Protein AF-A0A925K5L5-F1 (afdb_monomer)

Secondary structure (DSSP, 8-s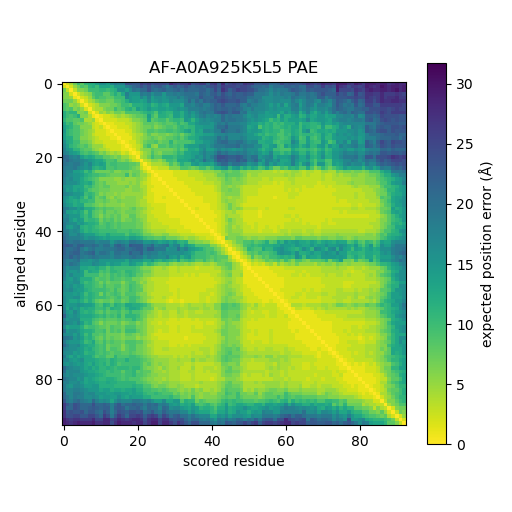tate):
-HHHHHHHHHHHHHHHHHHHHTTHHHHHHHHHHHHHHHHHHTSGGGGGS-HHHHHHHTT-S-HHHHHHHHHHHHSS-HHHHHHHHHHHHHTT-

Solvent-accessible surface area (backbone atoms only — not comparable to full-atom values): 5414 Å² total; per-residue (Å²): 124,69,66,64,58,51,53,54,49,51,56,50,49,53,48,57,45,52,75,73,50,62,65,59,58,57,52,53,54,44,52,53,28,45,53,49,31,53,58,52,64,71,38,89,76,31,86,82,51,52,75,67,55,45,40,43,76,35,70,41,93,46,72,67,60,44,54,51,51,39,27,73,74,65,79,38,54,73,69,57,52,50,55,53,51,62,54,55,63,60,75,77,108

Radius of gyration: 14.56 Å; Cα contacts (8 Å, |Δi|>4): 57; chains: 1; bounding box: 40×22×40 Å

pLDDT: mean 73.97, std 13.87, range [35.78, 90.31]

Nearest PDB structures (foldseek):
  3oou-assembly1_A  TM=6.430E-01  e=3.607E-03  Listeria innocua

Foldseek 3Di:
DVVVVVLVVLVVVVVVCCVPPPPPVLLVLLLQLLVQLVVCLLDPVCVVPDSVRSSVVSNDPDPVSNQVSNCVNPVDGPVVVSVVSVVVVVVVD

Sequence (93 aa):
MLSTQLSCTVHFLSKIINEQFGKNFFDYINAYRVGYFIQLAQKPASDQYTILSLAFESGFNSKSTFNHSFKKMTDKTPSQYLKELAQKEDESK

Structure (mmCIF, N/CA/C/O backbone):
data_AF-A0A925K5L5-F1
#
_entry.id   AF-A0A925K5L5-F1
#
loop_
_atom_site.group_PDB
_atom_site.id
_atom_site.type_symbol
_atom_site.label_atom_id
_atom_site.label_alt_id
_atom_site.label_comp_id
_atom_site.label_asym_id
_atom_site.label_entity_id
_atom_site.label_seq_id
_atom_site.pdbx_PDB_ins_code
_atom_site.Cartn_x
_atom_site.Cartn_y
_atom_site.Cartn_z
_atom_site.occupancy
_atom_site.B_iso_or_equiv
_atom_site.auth_seq_id
_atom_site.auth_comp_id
_atom_site.auth_asym_id
_atom_site.auth_atom_id
_atom_site.pdbx_PDB_model_num
ATOM 1 N N . MET A 1 1 ? 20.561 -2.063 9.254 1.00 43.50 1 MET A N 1
ATOM 2 C CA . MET A 1 1 ? 21.093 -1.599 7.949 1.00 43.50 1 MET A CA 1
ATOM 3 C C . MET A 1 1 ? 20.625 -2.416 6.732 1.00 43.50 1 MET A C 1
ATOM 5 O O . MET A 1 1 ? 20.809 -1.926 5.631 1.00 43.50 1 MET A O 1
ATOM 9 N N . LEU A 1 2 ? 19.960 -3.578 6.865 1.00 35.78 2 LEU A N 1
ATOM 10 C CA . LEU A 1 2 ? 19.456 -4.333 5.694 1.00 35.78 2 LEU A CA 1
ATOM 11 C C . LEU A 1 2 ? 18.235 -3.695 4.995 1.00 35.78 2 LEU A C 1
ATOM 13 O O . LEU A 1 2 ? 18.117 -3.774 3.776 1.00 35.78 2 LEU A O 1
ATOM 17 N N . SER A 1 3 ? 17.346 -3.043 5.752 1.00 50.84 3 SER A N 1
ATOM 18 C CA . SER A 1 3 ? 16.106 -2.443 5.224 1.00 50.84 3 SER A CA 1
ATOM 19 C C . SER A 1 3 ? 16.372 -1.385 4.139 1.00 50.84 3 SER A C 1
ATOM 21 O O . SER A 1 3 ? 15.745 -1.407 3.085 1.00 50.84 3 SER A O 1
ATOM 23 N N . THR A 1 4 ? 17.374 -0.521 4.325 1.00 47.78 4 THR A N 1
ATOM 24 C CA . THR A 1 4 ? 17.642 0.608 3.418 1.00 47.78 4 THR A CA 1
ATOM 25 C C . THR A 1 4 ? 18.140 0.170 2.035 1.00 47.78 4 THR A C 1
ATOM 27 O O . THR A 1 4 ? 17.783 0.778 1.025 1.00 47.78 4 THR A O 1
ATOM 30 N N . GLN A 1 5 ? 18.933 -0.906 1.967 1.00 49.72 5 GLN A N 1
ATOM 31 C CA . GLN A 1 5 ? 19.406 -1.474 0.698 1.00 49.72 5 GLN A CA 1
ATOM 32 C C . GLN A 1 5 ? 18.258 -2.115 -0.090 1.00 49.72 5 GLN A C 1
ATOM 34 O O . GLN A 1 5 ? 18.156 -1.927 -1.303 1.00 49.72 5 GLN A O 1
ATOM 39 N N . LEU A 1 6 ? 17.358 -2.818 0.602 1.00 55.31 6 LEU A N 1
ATOM 40 C CA . LEU A 1 6 ? 16.166 -3.418 0.002 1.00 55.31 6 LEU A CA 1
ATOM 41 C C . LEU A 1 6 ? 15.221 -2.344 -0.550 1.00 55.31 6 LEU A C 1
ATOM 43 O O . LEU A 1 6 ? 14.812 -2.455 -1.703 1.00 55.31 6 LEU A O 1
ATOM 47 N N . SER A 1 7 ? 14.961 -1.262 0.194 1.00 57.75 7 SER A N 1
ATOM 48 C CA . SER A 1 7 ? 14.107 -0.159 -0.275 1.00 57.75 7 SER A CA 1
ATOM 49 C C . SER A 1 7 ? 14.615 0.444 -1.587 1.00 57.75 7 SER A C 1
ATOM 51 O O . SER A 1 7 ? 13.856 0.577 -2.547 1.00 57.75 7 SER A O 1
ATOM 53 N N . CYS A 1 8 ? 15.919 0.728 -1.682 1.00 55.53 8 CYS A N 1
ATOM 54 C CA . CYS A 1 8 ? 16.515 1.292 -2.895 1.00 55.53 8 CYS A CA 1
ATOM 55 C C . CYS A 1 8 ? 16.406 0.327 -4.091 1.00 55.53 8 CYS A C 1
ATOM 57 O O . CYS A 1 8 ? 16.055 0.729 -5.201 1.00 55.53 8 CYS A O 1
ATOM 59 N N . THR A 1 9 ? 16.610 -0.970 -3.843 1.00 60.94 9 THR A N 1
ATOM 60 C CA . THR A 1 9 ? 16.520 -2.012 -4.875 1.00 60.94 9 THR A CA 1
ATOM 61 C C . THR A 1 9 ? 15.080 -2.203 -5.358 1.00 60.94 9 THR A C 1
ATOM 63 O O . THR A 1 9 ? 14.867 -2.399 -6.548 1.00 60.94 9 THR A O 1
ATOM 66 N N . VAL A 1 10 ? 14.073 -2.064 -4.487 1.00 61.28 10 VAL A N 1
ATOM 67 C CA . VAL A 1 10 ? 12.646 -2.147 -4.855 1.00 61.28 10 VAL A CA 1
ATOM 68 C C . VAL A 1 10 ? 12.207 -0.954 -5.706 1.00 61.28 10 VAL A C 1
ATOM 70 O O . VAL A 1 10 ? 11.475 -1.139 -6.685 1.00 61.28 10 VAL A O 1
ATOM 73 N N . HIS A 1 11 ? 12.657 0.262 -5.372 1.00 64.81 11 HIS A N 1
ATOM 74 C CA . HIS A 1 11 ? 12.427 1.446 -6.206 1.00 64.81 11 HIS A CA 1
ATOM 75 C C . HIS A 1 11 ? 13.069 1.283 -7.586 1.00 64.81 11 HIS A C 1
ATOM 77 O O . HIS A 1 11 ? 12.426 1.550 -8.602 1.00 64.81 11 HIS A O 1
ATOM 83 N N . PHE A 1 12 ? 14.311 0.797 -7.620 1.00 65.06 12 PHE A N 1
ATOM 84 C CA . PHE A 1 12 ? 15.074 0.601 -8.847 1.00 65.06 12 PHE A CA 1
ATOM 85 C C . PHE A 1 12 ? 14.485 -0.509 -9.727 1.00 65.06 12 PHE A C 1
ATOM 87 O O . PHE A 1 12 ? 14.267 -0.301 -10.918 1.00 65.06 12 PHE A O 1
ATOM 94 N N . LEU A 1 13 ? 14.115 -1.647 -9.132 1.00 63.59 13 LEU A N 1
ATOM 95 C CA . LEU A 1 13 ? 13.414 -2.738 -9.811 1.00 63.59 13 LEU A CA 1
ATOM 96 C C . LEU A 1 13 ? 12.067 -2.275 -10.350 1.00 63.59 13 LEU A C 1
ATOM 98 O O . LEU A 1 13 ? 11.786 -2.490 -11.521 1.00 63.59 13 LEU A O 1
ATOM 102 N N . SER A 1 14 ? 11.258 -1.585 -9.539 1.00 64.69 14 SER A N 1
ATOM 103 C CA . SER A 1 14 ? 9.964 -1.060 -10.000 1.00 64.69 14 SER A CA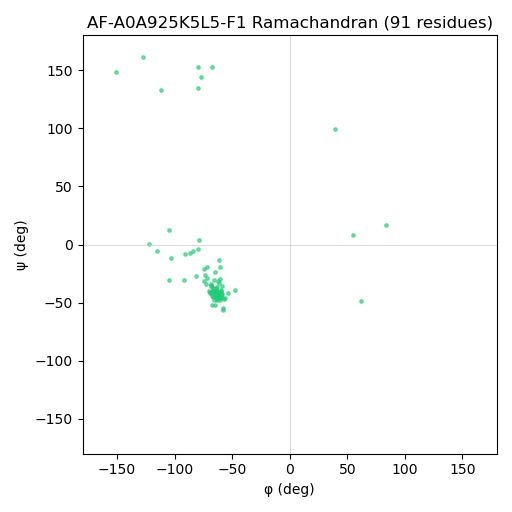 1
ATOM 104 C C . SER A 1 14 ? 10.142 -0.099 -11.180 1.00 64.69 14 SER A C 1
ATOM 106 O O . SER A 1 14 ? 9.311 -0.096 -12.082 1.00 64.69 14 SER A O 1
ATOM 108 N N . LYS A 1 15 ? 11.226 0.690 -11.204 1.00 68.50 15 LYS A N 1
ATOM 109 C CA . LYS A 1 15 ? 11.551 1.594 -12.313 1.00 68.50 15 LYS A CA 1
ATOM 110 C C . LYS A 1 15 ? 11.920 0.832 -13.589 1.00 68.50 15 LYS A C 1
ATOM 112 O O . LYS A 1 15 ? 11.283 1.061 -14.610 1.00 68.50 15 LYS A O 1
ATOM 117 N N . ILE A 1 16 ? 12.863 -0.109 -13.516 1.00 68.44 16 ILE A N 1
ATOM 118 C CA . ILE A 1 16 ? 13.281 -0.924 -14.673 1.00 68.44 16 ILE A CA 1
ATOM 119 C C . ILE A 1 16 ? 12.103 -1.720 -15.239 1.00 68.44 16 ILE A C 1
ATOM 121 O O . ILE A 1 16 ? 11.898 -1.803 -16.446 1.00 68.44 16 ILE A O 1
ATOM 125 N N . ILE A 1 17 ? 11.284 -2.276 -14.355 1.00 64.31 17 ILE A N 1
ATOM 126 C CA . ILE A 1 17 ? 10.108 -3.055 -14.719 1.00 64.31 17 ILE A CA 1
ATOM 127 C C . ILE A 1 17 ? 9.036 -2.173 -15.370 1.00 64.31 17 ILE A C 1
ATOM 129 O O . ILE A 1 17 ? 8.426 -2.585 -16.353 1.00 64.31 17 ILE A O 1
ATOM 133 N N . ASN A 1 18 ? 8.813 -0.958 -14.861 1.00 64.44 18 ASN A N 1
ATOM 134 C CA . ASN A 1 18 ? 7.889 -0.005 -15.480 1.00 64.44 18 ASN A CA 1
ATOM 135 C C . ASN A 1 18 ? 8.343 0.407 -16.885 1.00 64.44 18 ASN A C 1
ATOM 137 O O . ASN A 1 18 ? 7.495 0.574 -17.760 1.00 64.44 18 ASN A O 1
ATOM 141 N N . GLU A 1 19 ? 9.652 0.544 -17.101 1.00 67.69 19 GLU A N 1
ATOM 142 C CA . GLU A 1 19 ? 10.236 0.892 -18.400 1.00 67.69 19 GLU A CA 1
ATOM 143 C C . GLU A 1 19 ? 10.146 -0.259 -19.419 1.00 67.69 19 GLU A C 1
ATOM 145 O O . GLU A 1 19 ? 10.039 0.005 -20.612 1.00 67.69 19 GLU A O 1
ATOM 150 N N . GLN A 1 20 ? 10.138 -1.520 -18.968 1.00 65.38 20 GLN A N 1
ATOM 151 C CA . GLN A 1 20 ? 10.196 -2.696 -19.851 1.00 65.38 20 GLN A CA 1
ATOM 152 C C . GLN A 1 20 ? 8.861 -3.446 -20.026 1.00 65.38 20 GLN A C 1
ATOM 154 O O . GLN A 1 20 ? 8.627 -4.028 -21.080 1.00 65.38 20 GLN A O 1
ATOM 159 N N . PHE A 1 21 ? 7.970 -3.450 -19.024 1.00 61.56 21 PHE A N 1
ATOM 160 C CA . PHE A 1 21 ? 6.811 -4.364 -18.973 1.00 61.56 21 PHE A CA 1
ATOM 161 C C . PHE A 1 21 ? 5.430 -3.696 -18.876 1.00 61.56 21 PHE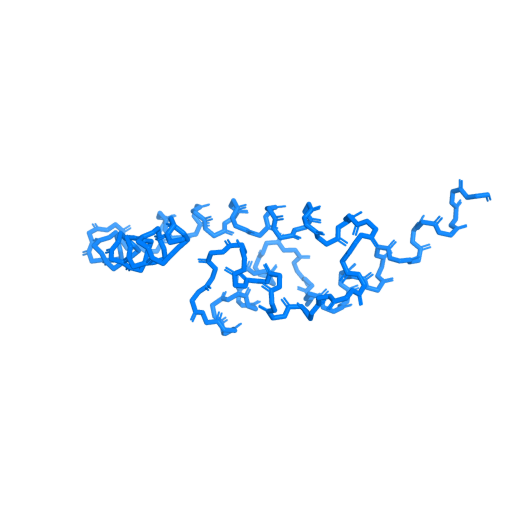 A C 1
ATOM 163 O O . PHE A 1 21 ? 4.434 -4.411 -18.809 1.00 61.56 21 PHE A O 1
ATOM 170 N N . GLY A 1 22 ? 5.349 -2.359 -18.859 1.00 58.97 22 GLY A N 1
ATOM 171 C CA . GLY A 1 22 ? 4.126 -1.570 -19.086 1.00 58.97 22 GLY A CA 1
ATOM 172 C C . GLY A 1 22 ? 2.810 -2.110 -18.488 1.00 58.97 22 GLY A C 1
ATOM 173 O O . GLY A 1 22 ? 2.118 -2.916 -19.101 1.00 58.97 22 GLY A O 1
ATOM 174 N N . LYS A 1 23 ? 2.397 -1.571 -17.332 1.00 60.94 23 LYS A N 1
ATOM 175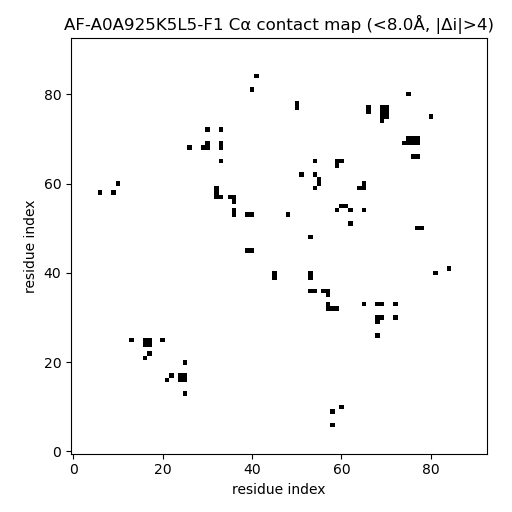 C CA . LYS A 1 23 ? 1.105 -1.791 -16.631 1.00 60.94 23 LYS A CA 1
ATOM 176 C C . LYS A 1 23 ? 0.792 -3.223 -16.155 1.00 60.94 23 LYS A C 1
ATOM 178 O O . LYS A 1 23 ? 0.468 -3.364 -14.981 1.00 60.94 23 LYS A O 1
ATOM 183 N N . ASN A 1 24 ? 0.936 -4.271 -16.969 1.00 71.75 24 ASN A N 1
ATOM 184 C CA . ASN A 1 24 ? 0.520 -5.635 -16.595 1.00 71.75 24 ASN A CA 1
ATOM 185 C C . ASN A 1 24 ? 1.346 -6.222 -15.442 1.00 71.75 24 ASN A C 1
ATOM 187 O O . ASN A 1 24 ? 0.789 -6.727 -14.469 1.00 71.75 24 ASN A O 1
ATOM 191 N N . PHE A 1 25 ? 2.676 -6.119 -15.503 1.00 73.25 25 PHE A N 1
ATOM 192 C CA . PHE A 1 25 ? 3.519 -6.611 -14.407 1.00 73.25 25 PHE A CA 1
ATOM 193 C C . PHE A 1 25 ? 3.360 -5.761 -13.137 1.00 73.25 25 PHE A C 1
ATOM 195 O O . PHE A 1 25 ? 3.415 -6.266 -12.017 1.00 73.25 25 PHE A O 1
ATOM 202 N N . PHE A 1 26 ? 3.134 -4.457 -13.300 1.00 76.56 26 PHE A N 1
ATOM 203 C CA . PHE A 1 26 ? 2.912 -3.554 -12.177 1.00 76.56 26 PHE A CA 1
ATOM 204 C C . PHE A 1 26 ? 1.612 -3.879 -11.437 1.00 76.56 26 PHE A C 1
ATOM 206 O O . PHE A 1 26 ? 1.604 -3.928 -10.209 1.00 76.56 26 PHE A O 1
ATOM 213 N N . ASP A 1 27 ? 0.536 -4.146 -12.179 1.00 80.94 27 ASP A N 1
ATOM 214 C CA . ASP A 1 27 ? -0.731 -4.617 -11.625 1.00 80.94 27 ASP A CA 1
ATOM 215 C C . ASP A 1 27 ? -0.550 -5.950 -10.889 1.00 80.94 27 ASP A C 1
ATOM 217 O O . ASP A 1 27 ? -1.020 -6.085 -9.759 1.00 80.94 27 ASP A O 1
ATOM 221 N N . TYR A 1 28 ? 0.206 -6.885 -11.474 1.00 82.69 28 TYR A N 1
ATOM 222 C CA . TYR A 1 28 ? 0.529 -8.165 -10.846 1.00 82.69 28 TYR A CA 1
ATOM 223 C C . TYR A 1 28 ? 1.240 -7.978 -9.499 1.00 82.69 28 TYR A C 1
ATOM 225 O O . TYR A 1 28 ? 0.728 -8.408 -8.471 1.00 82.69 28 TYR A O 1
ATOM 233 N N . ILE A 1 29 ? 2.372 -7.265 -9.459 1.00 83.94 29 ILE A N 1
ATOM 234 C CA . ILE A 1 29 ? 3.106 -7.018 -8.205 1.00 83.94 29 ILE A CA 1
ATOM 235 C C . ILE A 1 29 ? 2.258 -6.257 -7.192 1.00 83.94 29 ILE A C 1
ATOM 237 O O . ILE A 1 29 ? 2.278 -6.576 -6.005 1.00 83.94 29 ILE A O 1
ATOM 241 N N . ASN A 1 30 ? 1.504 -5.251 -7.631 1.00 86.25 30 ASN A N 1
ATOM 242 C CA . ASN A 1 30 ? 0.668 -4.491 -6.716 1.00 86.25 30 ASN A CA 1
ATOM 243 C C . ASN A 1 30 ? -0.451 -5.335 -6.111 1.00 86.25 30 ASN A C 1
ATOM 245 O O . ASN A 1 30 ? -0.795 -5.085 -4.960 1.00 86.25 30 ASN A O 1
ATOM 249 N N . ALA A 1 31 ? -0.971 -6.339 -6.821 1.00 86.44 31 ALA A N 1
ATOM 250 C CA . ALA A 1 31 ? -1.920 -7.283 -6.241 1.00 86.44 31 ALA A CA 1
ATOM 251 C C . ALA A 1 31 ? -1.291 -8.053 -5.066 1.00 86.44 31 ALA A C 1
ATOM 253 O O . ALA A 1 31 ? -1.883 -8.133 -3.988 1.00 86.44 31 ALA A O 1
ATOM 254 N N . TYR A 1 32 ? -0.045 -8.519 -5.216 1.00 88.38 32 TYR A N 1
ATOM 255 C CA . TYR A 1 32 ? 0.703 -9.134 -4.110 1.00 88.38 32 TYR A CA 1
ATOM 256 C C . TYR A 1 32 ? 0.940 -8.159 -2.954 1.00 88.38 32 TYR A C 1
ATOM 258 O O . TYR A 1 32 ? 0.743 -8.521 -1.795 1.00 88.38 32 TYR A O 1
ATOM 266 N N . ARG A 1 33 ? 1.319 -6.908 -3.248 1.00 89.19 33 ARG A N 1
ATOM 267 C CA . ARG A 1 33 ? 1.535 -5.875 -2.221 1.00 89.19 33 ARG A CA 1
ATOM 268 C C . ARG A 1 33 ? 0.255 -5.541 -1.452 1.00 89.19 33 ARG A C 1
ATOM 270 O O . ARG A 1 33 ? 0.311 -5.378 -0.239 1.00 89.19 33 ARG A O 1
ATOM 277 N N . VAL A 1 34 ? -0.896 -5.460 -2.125 1.00 89.38 34 VAL A N 1
ATOM 278 C CA . VAL A 1 34 ? -2.204 -5.262 -1.473 1.00 89.38 34 VAL A CA 1
ATOM 279 C C . VAL A 1 34 ? -2.562 -6.463 -0.597 1.00 89.38 34 VAL A C 1
ATOM 281 O O . VAL A 1 34 ? -3.002 -6.273 0.534 1.00 89.38 34 VAL A O 1
ATOM 284 N N . GLY A 1 35 ? -2.326 -7.690 -1.068 1.00 88.31 35 GLY A N 1
ATOM 285 C CA . GLY A 1 35 ? -2.525 -8.893 -0.256 1.00 88.31 35 GLY A CA 1
ATOM 286 C C . GLY A 1 35 ? -1.674 -8.888 1.018 1.00 88.31 35 GLY A C 1
ATOM 287 O O . GLY A 1 35 ? -2.183 -9.145 2.107 1.00 88.31 35 GLY A O 1
ATOM 288 N N . TYR A 1 36 ? -0.397 -8.517 0.906 1.00 88.94 36 TYR A N 1
ATOM 289 C CA . TYR A 1 36 ? 0.494 -8.405 2.060 1.00 88.94 36 TYR A CA 1
ATOM 290 C C . TYR A 1 36 ? 0.087 -7.271 3.016 1.00 88.94 36 TYR A C 1
ATOM 292 O O . TYR A 1 36 ? 0.108 -7.462 4.231 1.00 88.94 36 TYR A O 1
ATOM 300 N N . PHE A 1 37 ? -0.380 -6.133 2.490 1.00 89.44 37 PHE A N 1
ATOM 301 C CA . PHE A 1 37 ? -0.966 -5.064 3.305 1.00 89.44 37 PHE A CA 1
ATOM 302 C C . PHE A 1 37 ? -2.139 -5.577 4.145 1.00 89.44 37 PHE A C 1
ATOM 304 O O . PHE A 1 37 ? -2.199 -5.290 5.336 1.00 89.44 37 PHE A O 1
ATOM 311 N N . ILE A 1 38 ? -3.050 -6.355 3.550 1.00 87.25 38 ILE A N 1
ATOM 312 C CA . ILE A 1 38 ? -4.203 -6.931 4.258 1.00 87.25 38 ILE A CA 1
ATOM 313 C C . ILE A 1 38 ? -3.735 -7.870 5.377 1.00 87.25 38 ILE A C 1
ATOM 315 O O . ILE A 1 38 ? -4.251 -7.801 6.488 1.00 87.25 38 ILE A O 1
ATOM 319 N N . GLN A 1 39 ? -2.717 -8.697 5.123 1.00 86.50 39 GLN A N 1
ATOM 320 C CA . GLN A 1 39 ? -2.141 -9.569 6.151 1.00 86.50 39 GLN A CA 1
ATOM 321 C C . GLN A 1 39 ? -1.490 -8.788 7.297 1.00 86.50 39 GLN A C 1
ATOM 323 O O . GLN A 1 39 ? -1.613 -9.179 8.454 1.00 86.50 39 GLN A O 1
ATOM 328 N N . LEU A 1 40 ? -0.784 -7.695 6.996 1.00 83.12 40 LEU A N 1
ATOM 329 C CA . LEU A 1 40 ? -0.200 -6.826 8.018 1.00 83.12 40 LEU A CA 1
ATOM 330 C C . LEU A 1 40 ? -1.278 -6.105 8.834 1.00 83.12 40 LEU A C 1
ATOM 332 O O . LEU A 1 40 ? -1.151 -6.000 10.049 1.00 83.12 40 LEU A O 1
ATOM 336 N N . ALA A 1 41 ? -2.335 -5.651 8.166 1.00 81.94 41 ALA A N 1
ATOM 337 C CA . ALA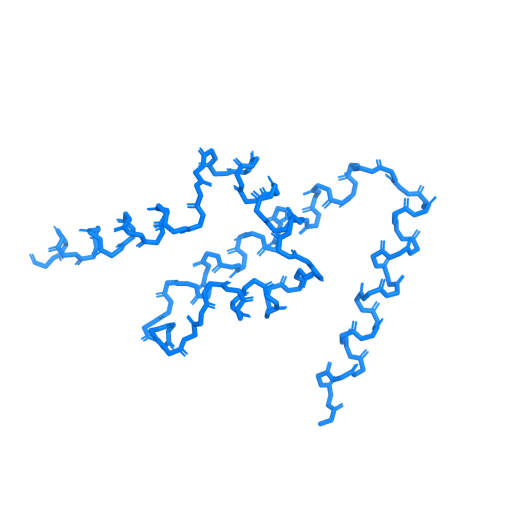 A 1 41 ? -3.484 -4.975 8.754 1.00 81.94 41 ALA A CA 1
ATOM 338 C C . ALA A 1 41 ? -4.323 -5.855 9.696 1.00 81.94 41 ALA A C 1
ATOM 340 O O . ALA A 1 41 ? -5.019 -5.320 10.546 1.00 81.94 41 ALA A O 1
ATOM 341 N N . GLN A 1 42 ? -4.278 -7.179 9.539 1.00 79.75 42 GLN A N 1
ATOM 342 C CA . GLN A 1 42 ? -4.978 -8.135 10.407 1.00 79.75 42 GLN A CA 1
ATOM 343 C C . GLN A 1 42 ? -4.170 -8.529 11.652 1.00 79.75 42 GLN A C 1
ATOM 345 O O . GLN A 1 42 ? -4.659 -9.267 12.503 1.00 79.75 42 GLN A O 1
ATOM 350 N N . LYS A 1 43 ? -2.905 -8.108 11.768 1.00 77.25 43 LYS A N 1
ATOM 351 C CA . LYS A 1 43 ? -2.104 -8.438 12.950 1.00 77.25 43 LYS A CA 1
ATOM 352 C C . LYS A 1 43 ? -2.481 -7.502 14.098 1.00 77.25 43 LYS A C 1
ATOM 354 O O . LYS A 1 43 ? -2.425 -6.299 13.898 1.00 77.25 43 LYS A O 1
ATOM 359 N N . PRO A 1 44 ? -2.678 -7.998 15.332 1.00 59.88 44 PRO A N 1
ATOM 360 C CA . PRO A 1 44 ? -3.064 -7.169 16.484 1.00 59.88 44 PRO A CA 1
ATOM 361 C C . PRO A 1 44 ? -2.046 -6.071 16.856 1.00 59.88 44 PRO A C 1
ATOM 363 O O . PRO A 1 44 ? -2.357 -5.156 17.606 1.00 59.88 44 PRO A O 1
ATOM 366 N N . ALA A 1 45 ? -0.821 -6.124 16.319 1.00 59.09 45 ALA A N 1
ATOM 367 C CA . ALA A 1 45 ? 0.177 -5.061 16.454 1.00 59.09 45 ALA A CA 1
ATOM 368 C C . ALA A 1 45 ? -0.042 -3.870 15.491 1.00 59.09 45 ALA A C 1
ATOM 370 O O . ALA A 1 45 ? 0.710 -2.897 15.548 1.00 59.09 45 ALA A O 1
ATOM 371 N N . SER A 1 46 ? -1.031 -3.932 14.590 1.00 59.16 46 SER A N 1
ATOM 372 C CA . SER A 1 46 ? -1.289 -2.900 13.579 1.00 59.16 46 SER A CA 1
ATOM 373 C C . SER A 1 46 ? -1.863 -1.606 14.148 1.00 59.16 46 SER A C 1
ATOM 375 O O . SER A 1 46 ? -1.722 -0.574 13.500 1.00 59.16 46 SER A O 1
ATOM 377 N N . ASP A 1 47 ? -2.444 -1.625 15.352 1.00 59.66 47 ASP A N 1
ATOM 378 C CA . ASP A 1 47 ? -3.049 -0.444 15.992 1.00 59.66 47 ASP A CA 1
ATOM 379 C C . ASP A 1 47 ? -2.055 0.704 16.231 1.00 59.66 47 ASP A C 1
ATOM 381 O O . ASP A 1 47 ? -2.449 1.860 16.381 1.00 59.66 47 ASP A O 1
ATOM 385 N N . GLN A 1 48 ? -0.752 0.410 16.223 1.00 60.44 48 GLN A N 1
ATOM 386 C CA . GLN A 1 48 ? 0.305 1.415 16.364 1.00 60.44 48 GLN A CA 1
ATOM 387 C C . GLN A 1 48 ? 0.791 1.994 15.027 1.00 60.44 48 GLN A C 1
ATOM 389 O O . GLN A 1 48 ? 1.559 2.957 15.015 1.00 60.44 48 GLN A O 1
ATOM 394 N N . TYR A 1 49 ? 0.358 1.436 13.893 1.00 66.69 49 TYR A N 1
ATOM 395 C CA . TYR A 1 49 ? 0.830 1.825 12.568 1.00 66.69 49 TYR A CA 1
ATOM 396 C C . TYR A 1 49 ? -0.268 2.513 11.764 1.00 66.69 49 TYR A C 1
ATOM 398 O O . TYR A 1 49 ? -1.391 2.034 11.632 1.00 66.69 49 TYR A O 1
ATOM 406 N N . THR A 1 50 ? 0.071 3.645 11.147 1.00 83.12 50 THR A N 1
ATOM 407 C CA . THR A 1 50 ? -0.861 4.298 10.223 1.00 83.12 50 THR A CA 1
ATOM 408 C C . THR A 1 50 ? -1.052 3.441 8.968 1.00 83.12 50 THR A C 1
ATOM 410 O O . THR A 1 50 ? -0.131 2.751 8.529 1.00 83.12 50 THR A O 1
ATOM 413 N N . ILE A 1 51 ? -2.213 3.557 8.314 1.00 83.56 51 ILE A N 1
ATOM 414 C CA . ILE A 1 51 ? -2.482 2.949 6.993 1.00 83.56 51 ILE A CA 1
ATOM 415 C C . ILE A 1 51 ? -1.337 3.224 6.011 1.00 83.56 51 ILE A C 1
ATOM 417 O O . ILE A 1 51 ? -0.953 2.366 5.221 1.00 83.56 51 ILE A O 1
ATOM 421 N N . LEU A 1 52 ? -0.780 4.434 6.067 1.00 84.31 52 LEU A N 1
ATOM 422 C CA . LEU A 1 52 ? 0.309 4.843 5.196 1.00 84.31 52 LEU A CA 1
ATOM 423 C C . LEU A 1 52 ? 1.621 4.122 5.542 1.00 84.31 52 LEU A C 1
ATOM 425 O O . LEU A 1 52 ? 2.327 3.693 4.636 1.00 84.31 52 LEU A O 1
ATOM 429 N N . SER A 1 53 ? 1.914 3.939 6.832 1.00 83.81 53 SER A N 1
ATOM 430 C CA . SER A 1 53 ? 3.064 3.161 7.307 1.00 83.81 53 SER A CA 1
ATOM 431 C C . SER A 1 53 ? 2.978 1.707 6.840 1.00 83.81 53 SER A C 1
ATOM 433 O O . SER A 1 53 ? 3.938 1.193 6.276 1.00 83.81 53 SER A O 1
ATOM 435 N N . LEU A 1 54 ? 1.810 1.073 6.981 1.00 84.31 54 LEU A N 1
ATOM 436 C CA . LEU A 1 54 ? 1.578 -0.296 6.507 1.00 84.31 54 LEU A CA 1
ATOM 437 C C . LEU A 1 54 ? 1.681 -0.404 4.978 1.00 84.31 54 LEU A C 1
ATOM 439 O O . LEU A 1 54 ? 2.216 -1.382 4.458 1.00 84.31 54 LEU A O 1
ATOM 443 N N . ALA A 1 55 ? 1.210 0.606 4.241 1.00 85.06 55 ALA A N 1
ATOM 444 C CA . ALA A 1 55 ? 1.359 0.655 2.789 1.00 85.06 55 ALA A CA 1
ATOM 445 C C . ALA A 1 55 ? 2.836 0.743 2.366 1.00 85.06 55 ALA A C 1
ATOM 447 O O . ALA A 1 55 ? 3.246 0.065 1.423 1.00 85.06 55 ALA A O 1
ATOM 448 N N . PHE A 1 56 ? 3.647 1.534 3.071 1.00 84.50 56 PHE A N 1
ATOM 449 C CA . PHE A 1 56 ? 5.085 1.624 2.811 1.00 84.50 56 PHE A CA 1
ATOM 450 C C . PHE A 1 56 ? 5.828 0.331 3.164 1.00 84.50 56 PHE A C 1
ATOM 452 O O . PHE A 1 56 ? 6.625 -0.137 2.354 1.00 84.50 56 PHE A O 1
ATOM 459 N N . GLU A 1 57 ? 5.501 -0.308 4.289 1.00 83.50 57 GLU A N 1
ATOM 460 C CA . GLU A 1 57 ? 6.010 -1.648 4.637 1.00 83.50 57 GLU A CA 1
ATOM 461 C C . GLU A 1 57 ? 5.614 -2.708 3.600 1.00 83.50 57 GLU A C 1
ATOM 463 O O . GLU A 1 57 ? 6.353 -3.652 3.328 1.00 83.50 57 GLU A O 1
ATOM 468 N N . SER A 1 58 ? 4.470 -2.514 2.9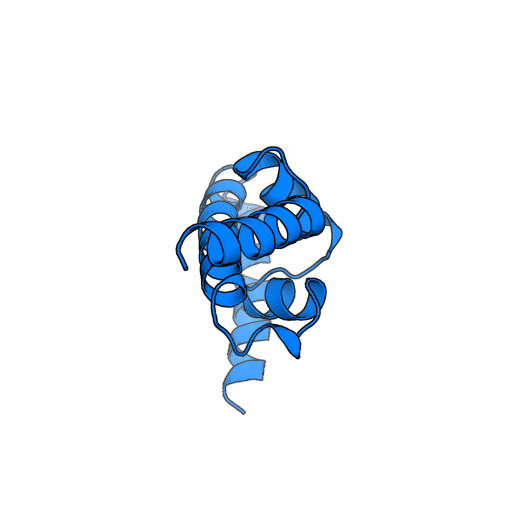42 1.00 84.19 58 SER A N 1
ATOM 469 C CA . SER A 1 58 ? 4.017 -3.375 1.846 1.00 84.19 58 SER A CA 1
ATOM 470 C C . SER A 1 58 ? 4.711 -3.092 0.509 1.00 84.19 58 SER A C 1
ATOM 472 O O . SER A 1 58 ? 4.373 -3.696 -0.508 1.00 84.19 58 SER A O 1
ATOM 474 N N . GLY A 1 59 ? 5.686 -2.181 0.481 1.00 81.19 59 GLY A N 1
ATOM 475 C CA . GLY A 1 59 ? 6.500 -1.878 -0.693 1.00 81.19 59 GLY A CA 1
ATOM 476 C C . GLY A 1 59 ? 5.868 -0.887 -1.670 1.00 81.19 59 GLY A C 1
ATOM 477 O O . GLY A 1 59 ? 6.293 -0.820 -2.827 1.00 81.19 59 GLY A O 1
ATOM 478 N N . PHE A 1 60 ? 4.849 -0.126 -1.253 1.00 84.19 60 PHE A N 1
ATOM 479 C CA . PHE A 1 60 ? 4.377 1.015 -2.036 1.00 84.19 60 PHE A CA 1
ATOM 480 C C . PHE A 1 60 ? 5.314 2.207 -1.872 1.00 84.19 60 PHE A C 1
ATOM 482 O O . PHE A 1 60 ? 5.828 2.471 -0.797 1.00 84.19 60 PHE A O 1
ATOM 489 N N . ASN A 1 61 ? 5.487 2.974 -2.946 1.00 78.62 61 ASN A N 1
ATOM 490 C CA . ASN A 1 61 ? 6.360 4.153 -2.950 1.00 78.62 61 ASN A CA 1
ATOM 491 C C . ASN A 1 61 ? 5.569 5.463 -2.864 1.00 78.62 61 ASN A C 1
ATOM 493 O O . ASN A 1 61 ? 6.143 6.534 -2.701 1.00 78.62 61 ASN A O 1
ATOM 497 N N . SER A 1 62 ? 4.244 5.395 -3.029 1.00 82.12 62 SER A N 1
ATOM 498 C CA . SER A 1 62 ? 3.365 6.557 -2.963 1.00 82.12 62 SER A CA 1
ATOM 499 C C . SER A 1 62 ? 1.968 6.179 -2.476 1.00 82.12 62 SER A C 1
ATOM 501 O O . SER A 1 62 ? 1.445 5.104 -2.790 1.00 82.12 62 SER A O 1
ATOM 503 N N . LYS A 1 63 ? 1.330 7.121 -1.772 1.00 84.12 63 LYS A N 1
ATOM 504 C CA . LYS A 1 63 ? -0.071 7.023 -1.343 1.00 84.12 63 LYS A CA 1
ATOM 505 C C . LYS A 1 63 ? -1.027 6.872 -2.530 1.00 84.12 63 LYS A C 1
ATOM 507 O O . LYS A 1 63 ? -1.987 6.114 -2.451 1.00 84.12 63 LYS A O 1
ATOM 512 N N . SER A 1 64 ? -0.770 7.583 -3.629 1.00 84.62 64 SER A N 1
ATOM 513 C CA . SER A 1 64 ? -1.635 7.582 -4.815 1.00 84.62 64 SER A CA 1
ATOM 514 C C . SER A 1 64 ? -1.647 6.220 -5.506 1.00 84.62 64 SER A C 1
ATOM 516 O O . SER A 1 64 ? -2.717 5.704 -5.818 1.00 84.62 64 SER A O 1
ATOM 518 N N . THR A 1 65 ? -0.471 5.609 -5.683 1.00 85.00 65 THR A N 1
ATOM 519 C CA . THR A 1 65 ? -0.342 4.256 -6.239 1.00 85.00 65 THR 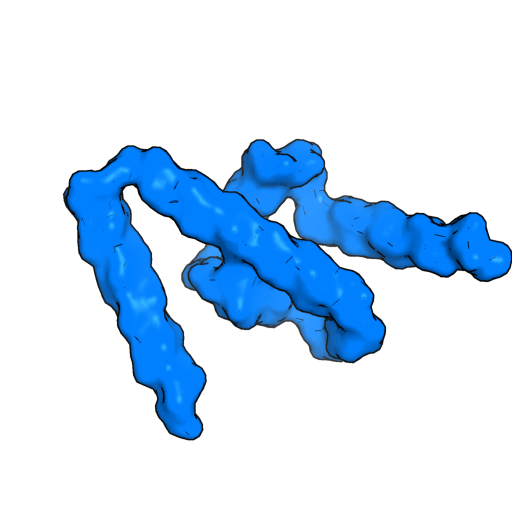A CA 1
ATOM 520 C C . THR A 1 65 ? -1.023 3.230 -5.344 1.00 85.00 65 THR A C 1
ATOM 522 O O . THR A 1 65 ? -1.777 2.403 -5.845 1.00 85.00 65 THR A O 1
ATOM 525 N N . PHE A 1 66 ? -0.792 3.306 -4.031 1.00 89.00 66 PHE A N 1
ATOM 526 C CA . PHE A 1 66 ? -1.437 2.416 -3.071 1.00 89.00 66 PHE A CA 1
ATOM 527 C C . PHE A 1 66 ? -2.960 2.518 -3.149 1.00 89.00 66 PHE A C 1
ATOM 529 O O . PHE A 1 66 ? -3.622 1.518 -3.392 1.00 89.00 66 PHE A O 1
ATOM 536 N N . ASN A 1 67 ? -3.516 3.725 -3.025 1.00 87.25 67 ASN A N 1
ATOM 537 C CA . ASN A 1 67 ? -4.963 3.929 -3.051 1.00 87.25 67 ASN A CA 1
ATOM 538 C C . ASN A 1 67 ? -5.594 3.453 -4.364 1.00 87.25 67 ASN A C 1
ATOM 540 O O . ASN A 1 67 ? -6.673 2.866 -4.342 1.00 87.25 67 ASN A O 1
ATOM 544 N N . HIS A 1 68 ? -4.932 3.697 -5.499 1.00 88.38 68 HIS A N 1
ATOM 545 C CA . HIS A 1 68 ? -5.416 3.249 -6.800 1.00 88.38 68 HIS A CA 1
ATOM 546 C C . HIS A 1 68 ? -5.431 1.720 -6.898 1.00 88.38 68 HIS A C 1
ATOM 548 O O . HIS A 1 68 ? -6.473 1.143 -7.199 1.00 88.38 68 HIS A O 1
ATOM 554 N N . SER A 1 69 ? -4.308 1.065 -6.594 1.00 88.81 69 SER A N 1
ATOM 555 C CA . SER A 1 69 ? -4.191 -0.395 -6.664 1.00 88.81 69 SER A CA 1
ATOM 556 C C . SER A 1 69 ? -5.080 -1.097 -5.636 1.00 88.81 69 SER A C 1
ATOM 558 O O . SER A 1 69 ? -5.728 -2.087 -5.960 1.00 88.81 69 SER A O 1
ATOM 560 N N . PHE A 1 70 ? -5.174 -0.558 -4.418 1.00 90.31 70 PHE A N 1
ATOM 561 C CA . PHE A 1 70 ? -6.027 -1.092 -3.359 1.00 90.31 70 PHE A CA 1
ATOM 562 C C . PHE A 1 70 ? -7.50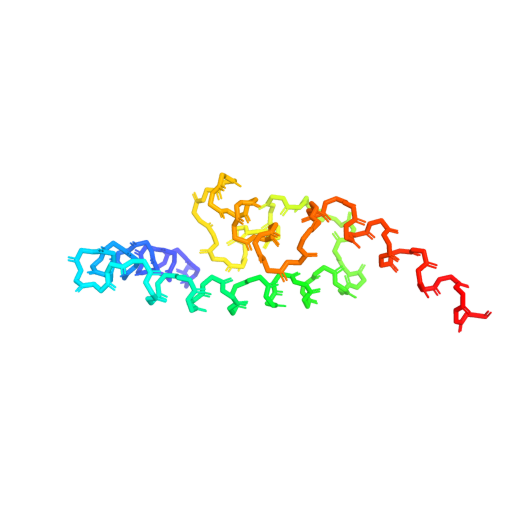4 -1.018 -3.745 1.00 90.31 70 PHE A C 1
ATOM 564 O O . PHE A 1 70 ? -8.215 -2.018 -3.654 1.00 90.31 70 PHE A O 1
ATOM 571 N N . LYS A 1 71 ? -7.957 0.138 -4.248 1.00 89.06 71 LYS A N 1
ATOM 572 C CA . LYS A 1 71 ? -9.335 0.299 -4.721 1.00 89.06 71 LYS A CA 1
ATOM 573 C C . LYS A 1 71 ? -9.619 -0.587 -5.929 1.00 89.06 71 LYS A C 1
ATOM 575 O O . LYS A 1 71 ? -10.676 -1.186 -5.985 1.00 89.06 71 LYS A O 1
ATOM 580 N N . LYS A 1 72 ? -8.677 -0.717 -6.865 1.00 88.00 72 LYS A N 1
ATOM 581 C CA . LYS A 1 72 ? -8.822 -1.597 -8.034 1.00 88.00 72 LYS A CA 1
ATOM 582 C C . LYS A 1 72 ? -8.965 -3.075 -7.650 1.00 88.00 72 LYS A C 1
ATOM 584 O O . LYS A 1 72 ? -9.617 -3.816 -8.370 1.00 88.00 72 LYS A O 1
ATOM 589 N N . MET A 1 73 ? -8.343 -3.503 -6.551 1.00 87.00 73 MET A N 1
ATOM 590 C CA . MET A 1 73 ? -8.356 -4.902 -6.115 1.00 87.00 73 MET A CA 1
ATOM 591 C C . MET A 1 73 ? -9.494 -5.237 -5.142 1.00 87.00 73 MET A C 1
ATOM 593 O O . MET A 1 73 ? -9.949 -6.375 -5.112 1.00 87.00 73 MET A O 1
ATOM 597 N N . THR A 1 74 ? -9.925 -4.278 -4.322 1.00 86.44 74 THR A N 1
ATOM 598 C CA . THR A 1 74 ? -10.901 -4.514 -3.240 1.00 86.44 74 THR A CA 1
ATOM 599 C C . THR A 1 74 ? -12.229 -3.783 -3.440 1.00 86.44 74 THR A C 1
ATOM 601 O O . THR A 1 74 ? -13.125 -3.935 -2.615 1.00 86.44 74 THR A O 1
ATOM 604 N N . ASP A 1 75 ? -12.331 -2.935 -4.470 1.00 87.75 75 ASP A N 1
ATOM 605 C CA . ASP A 1 75 ? -13.416 -1.969 -4.720 1.00 87.75 75 ASP A CA 1
ATOM 606 C C . ASP A 1 75 ? -13.698 -0.989 -3.566 1.00 87.75 75 ASP A C 1
ATOM 608 O O . ASP A 1 75 ? -14.633 -0.187 -3.613 1.00 87.75 75 ASP A O 1
ATOM 612 N N . LYS A 1 76 ? -12.844 -0.983 -2.539 1.00 86.62 76 LYS A N 1
ATOM 613 C CA . LYS A 1 76 ? -13.007 -0.211 -1.306 1.00 86.62 76 LYS A CA 1
ATOM 614 C C . LYS A 1 76 ? -11.772 0.624 -1.022 1.00 86.62 76 LYS A C 1
ATOM 616 O O . LYS A 1 76 ? -10.686 0.399 -1.552 1.00 86.62 76 LYS A O 1
ATOM 621 N N . THR A 1 77 ? -11.932 1.636 -0.177 1.00 86.31 77 THR A N 1
ATOM 622 C CA . THR A 1 77 ? -10.775 2.359 0.362 1.00 86.31 77 THR A CA 1
ATOM 623 C C . THR A 1 77 ? -10.134 1.569 1.509 1.00 86.31 77 THR A C 1
ATOM 625 O O . THR A 1 77 ? -10.839 0.848 2.219 1.00 86.31 77 THR A O 1
ATOM 628 N N . PRO A 1 78 ? -8.823 1.737 1.758 1.00 83.81 78 PRO A N 1
ATOM 629 C CA . PRO A 1 78 ? -8.130 1.071 2.863 1.00 83.81 78 PRO A CA 1
ATOM 630 C C . PRO A 1 78 ? -8.804 1.300 4.221 1.00 83.81 78 PRO A C 1
ATOM 632 O O . PRO A 1 78 ? -8.974 0.367 4.995 1.00 83.81 78 PRO A O 1
ATOM 635 N N . SER A 1 79 ? -9.254 2.530 4.491 1.00 82.50 79 SER A N 1
ATOM 636 C CA . SER A 1 79 ? -9.952 2.875 5.735 1.00 82.50 79 SER A CA 1
ATOM 637 C C . SER A 1 79 ? -11.304 2.174 5.872 1.00 82.50 79 SER A C 1
ATOM 639 O O . SER A 1 79 ? -11.648 1.740 6.966 1.00 82.50 79 SER A O 1
ATOM 641 N N . GLN A 1 80 ? -12.069 2.055 4.780 1.00 83.50 80 GLN A N 1
ATOM 642 C CA . GLN A 1 80 ? -13.336 1.314 4.788 1.00 83.50 80 GLN A CA 1
ATOM 643 C C . GLN A 1 80 ? -13.094 -0.172 5.045 1.00 83.50 80 GLN A C 1
ATOM 645 O O . GLN A 1 80 ? -13.766 -0.757 5.884 1.00 83.50 80 GLN A O 1
ATOM 650 N N . TYR A 1 81 ? -12.100 -0.754 4.373 1.00 85.00 81 TYR A N 1
ATOM 651 C CA . TYR A 1 81 ? -11.751 -2.162 4.530 1.00 85.00 81 TYR A CA 1
ATOM 652 C C . TYR A 1 81 ? -11.318 -2.492 5.965 1.00 85.00 81 TYR A C 1
ATOM 654 O O . TYR A 1 81 ? -11.789 -3.462 6.547 1.00 85.00 81 TYR A O 1
ATOM 662 N N . LEU A 1 82 ? -10.482 -1.646 6.572 1.00 79.56 82 LEU A N 1
ATOM 663 C CA . LEU A 1 82 ? -10.066 -1.799 7.969 1.00 79.56 82 LEU A CA 1
ATOM 664 C C . LEU A 1 82 ? -11.228 -1.666 8.954 1.00 79.56 82 LEU A C 1
ATOM 666 O O . LEU A 1 82 ? -11.313 -2.432 9.908 1.00 79.56 82 LEU A O 1
ATOM 670 N N . LYS A 1 83 ? -12.141 -0.719 8.716 1.00 80.50 83 LYS A N 1
ATOM 671 C CA . LYS A 1 83 ? -13.331 -0.554 9.556 1.00 80.50 83 LYS A CA 1
ATOM 672 C C . LYS A 1 83 ? -14.226 -1.796 9.513 1.00 80.50 83 LYS A C 1
ATOM 674 O O . LYS A 1 83 ? -14.733 -2.208 10.547 1.00 80.50 83 LYS A O 1
ATOM 679 N N . GLU A 1 84 ? -14.395 -2.396 8.337 1.00 80.75 84 GLU A N 1
ATOM 680 C CA . GLU A 1 84 ? -15.144 -3.648 8.181 1.00 80.75 84 GLU A CA 1
ATOM 681 C C . GLU A 1 84 ? -14.439 -4.842 8.837 1.00 80.75 84 GLU A C 1
ATOM 683 O O . GLU A 1 84 ? -15.109 -5.701 9.405 1.00 80.75 84 GLU A O 1
ATOM 688 N N . LEU A 1 85 ? -13.104 -4.904 8.785 1.00 74.75 85 LEU A N 1
ATOM 689 C CA . LEU A 1 85 ? -12.336 -5.940 9.481 1.00 74.75 85 LEU A CA 1
ATOM 690 C C . LEU A 1 85 ? -12.517 -5.852 11.000 1.00 74.75 85 LEU A C 1
ATOM 692 O O . LEU A 1 85 ? -12.831 -6.861 11.622 1.00 74.75 85 LEU A O 1
ATOM 696 N N . ALA A 1 86 ? -12.408 -4.650 11.570 1.00 69.38 86 ALA A N 1
ATOM 697 C CA . ALA A 1 86 ? -12.615 -4.432 13.001 1.00 69.38 86 ALA A CA 1
ATOM 698 C C . ALA A 1 86 ? -14.041 -4.802 13.454 1.00 69.38 86 ALA A C 1
ATOM 700 O O . ALA A 1 86 ? -14.230 -5.283 14.564 1.00 69.38 86 ALA A O 1
ATOM 701 N N . GLN A 1 87 ? -15.050 -4.613 12.594 1.00 64.94 87 GLN A N 1
ATOM 702 C CA . GLN A 1 87 ? -16.433 -5.010 12.889 1.00 64.94 87 GLN A CA 1
ATOM 703 C C . GLN A 1 87 ? -16.656 -6.528 12.802 1.00 64.94 87 GLN A C 1
ATOM 705 O O . GLN A 1 87 ? -17.465 -7.064 13.550 1.00 64.94 87 GLN A O 1
ATOM 710 N N . LYS A 1 88 ? -15.927 -7.239 11.932 1.00 61.44 88 LYS A N 1
ATOM 711 C CA . LYS A 1 88 ? -16.039 -8.701 11.798 1.00 61.44 88 LYS A CA 1
ATOM 712 C C . LYS A 1 88 ? -15.407 -9.489 12.946 1.00 61.44 88 LYS A C 1
ATOM 714 O O . LYS A 1 88 ? -15.828 -10.616 13.189 1.00 61.44 88 LYS A O 1
ATOM 719 N N . GLU A 1 89 ? -14.410 -8.937 13.633 1.00 56.50 89 GLU A N 1
ATOM 720 C CA . GLU A 1 89 ? -13.791 -9.595 14.796 1.00 56.50 89 GLU A CA 1
ATOM 721 C C . GLU A 1 89 ? -14.676 -9.558 16.054 1.00 56.50 89 GLU A C 1
ATOM 723 O O . GLU A 1 89 ? -14.515 -10.410 16.927 1.00 56.50 89 GLU A O 1
ATOM 728 N N . ASP A 1 90 ? -15.638 -8.632 16.131 1.00 51.50 90 ASP A N 1
ATOM 729 C CA . ASP A 1 90 ? -16.585 -8.518 17.254 1.00 51.50 90 ASP A CA 1
ATOM 730 C C . ASP A 1 90 ? -17.765 -9.511 17.127 1.00 51.50 90 ASP A C 1
ATOM 732 O O . ASP A 1 90 ? -18.291 -9.993 18.122 1.00 51.50 90 ASP A O 1
ATOM 736 N N . GLU A 1 91 ? -18.138 -9.913 15.904 1.00 51.50 91 GLU A N 1
ATOM 737 C CA . GLU A 1 91 ? -19.250 -10.854 15.651 1.00 51.50 91 GLU A CA 1
ATOM 738 C C . GLU A 1 91 ? -18.869 -12.348 15.773 1.00 51.50 91 GLU A C 1
ATOM 740 O O . GLU A 1 91 ? -19.738 -13.213 15.679 1.00 51.50 91 GLU A O 1
ATOM 745 N N . SER A 1 92 ? -17.587 -12.682 15.969 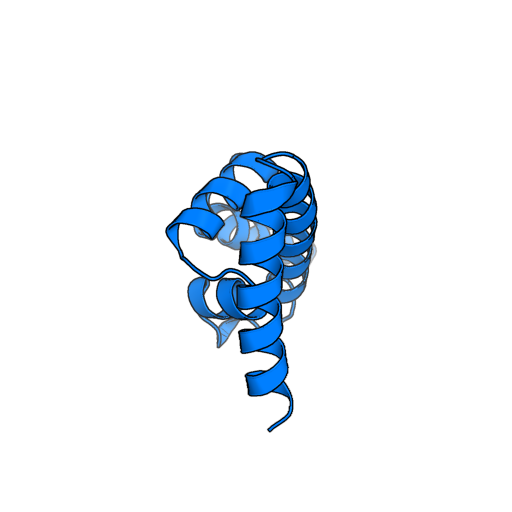1.00 47.25 92 SER A N 1
ATOM 746 C CA . SER A 1 92 ? -17.125 -14.062 16.241 1.00 47.25 92 SER A CA 1
ATOM 747 C C . SER A 1 92 ? -16.733 -14.310 17.706 1.00 47.25 92 SER A C 1
ATOM 749 O O . SER A 1 92 ? -16.115 -15.339 17.995 1.00 47.25 92 SER A O 1
ATOM 751 N N . LYS A 1 93 ? -17.073 -13.392 18.620 1.00 42.16 93 LYS A N 1
ATOM 752 C CA . LYS A 1 93 ? -16.963 -13.593 20.072 1.00 42.16 93 LYS A CA 1
ATOM 753 C C . LYS A 1 93 ? -18.282 -14.011 20.707 1.00 42.16 93 LYS A C 1
ATOM 755 O O . LYS A 1 93 ? -19.339 -13.505 20.280 1.00 42.16 93 LYS A O 1
#

Mean predicted aligned error: 9.51 Å